Protein AF-A0A538JUA2-F1 (afdb_monomer_lite)

Structure (mmCIF, N/CA/C/O backbone):
data_AF-A0A538JUA2-F1
#
_entry.id   AF-A0A538JUA2-F1
#
loop_
_atom_site.group_PDB
_atom_site.id
_atom_site.type_symbol
_atom_site.label_atom_id
_atom_site.label_alt_id
_atom_site.label_comp_id
_atom_site.label_asym_id
_atom_site.label_entity_id
_atom_site.label_seq_id
_atom_site.pdbx_PDB_ins_code
_atom_site.Cartn_x
_atom_site.Cartn_y
_atom_site.Cartn_z
_atom_site.occupancy
_atom_site.B_iso_or_equiv
_atom_site.auth_seq_id
_atom_site.auth_comp_id
_atom_site.auth_asym_id
_atom_site.auth_atom_id
_atom_site.pdbx_PDB_model_num
ATOM 1 N N . MET A 1 1 ? 31.856 50.529 -70.363 1.00 36.97 1 MET A N 1
ATOM 2 C CA . MET A 1 1 ? 33.129 49.773 -70.480 1.00 36.97 1 MET A CA 1
ATOM 3 C C . MET A 1 1 ? 32.956 48.384 -69.862 1.00 36.97 1 MET A C 1
ATOM 5 O O . MET A 1 1 ? 32.038 48.216 -69.076 1.00 36.97 1 MET A O 1
ATOM 9 N N . ARG A 1 2 ? 33.797 47.425 -70.286 1.00 41.00 2 ARG A N 1
ATOM 10 C CA . ARG A 1 2 ? 34.062 46.046 -69.786 1.0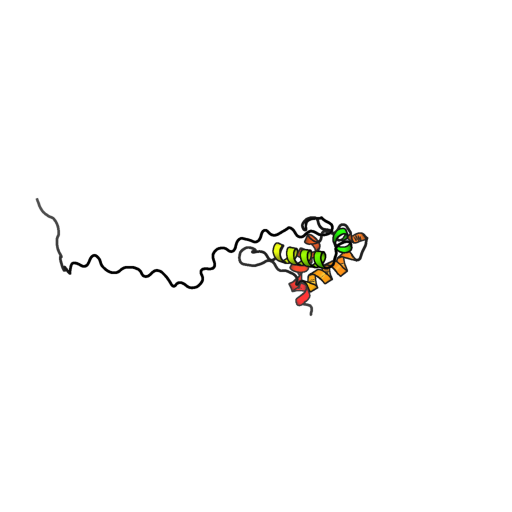0 41.00 2 ARG A CA 1
ATOM 11 C C . ARG A 1 2 ? 33.640 45.737 -68.323 1.00 41.00 2 ARG A C 1
ATOM 13 O O . ARG A 1 2 ? 33.796 46.607 -67.482 1.00 41.00 2 ARG A O 1
ATOM 20 N N . SER A 1 3 ? 33.247 44.519 -67.917 1.00 44.31 3 SER A N 1
ATOM 21 C CA . SER A 1 3 ? 32.991 43.237 -68.621 1.00 44.31 3 SER A CA 1
ATOM 22 C C . SER A 1 3 ? 32.441 42.185 -67.631 1.00 44.31 3 SER A C 1
ATOM 24 O O . SER A 1 3 ? 32.962 42.082 -66.525 1.00 44.31 3 SER A O 1
ATOM 26 N N . LEU A 1 4 ? 31.461 41.362 -68.032 1.00 56.75 4 LEU A N 1
ATOM 27 C CA . LEU A 1 4 ? 30.949 40.218 -67.248 1.00 56.75 4 LEU A CA 1
ATOM 28 C C . LEU A 1 4 ? 31.747 38.925 -67.528 1.00 56.75 4 LEU A C 1
ATOM 30 O O . LEU A 1 4 ? 31.998 38.639 -68.702 1.00 56.75 4 LEU A O 1
ATOM 34 N N . PRO A 1 5 ? 32.071 38.096 -66.515 1.00 51.47 5 PRO A N 1
ATOM 35 C CA . PRO A 1 5 ? 32.618 36.757 -66.728 1.00 51.47 5 PRO A CA 1
ATOM 36 C C . PRO A 1 5 ? 31.532 35.690 -67.003 1.00 51.47 5 PRO A C 1
ATOM 38 O O . PRO A 1 5 ? 30.510 35.603 -66.328 1.00 51.47 5 PRO A O 1
ATOM 41 N N . ARG A 1 6 ? 31.819 34.841 -67.994 1.00 60.16 6 ARG A N 1
ATOM 42 C CA . ARG A 1 6 ? 31.270 33.495 -68.301 1.00 60.16 6 ARG A CA 1
ATOM 43 C C . ARG A 1 6 ? 32.488 32.535 -68.397 1.00 60.16 6 ARG A C 1
ATOM 45 O O . ARG A 1 6 ? 33.599 33.069 -68.378 1.00 60.16 6 ARG A O 1
ATOM 52 N N . PRO A 1 7 ? 32.386 31.197 -68.613 1.00 56.12 7 PRO A N 1
ATOM 53 C CA . PRO A 1 7 ? 31.235 30.291 -68.819 1.00 56.12 7 PRO A CA 1
ATOM 54 C C . PRO A 1 7 ? 31.186 29.221 -67.683 1.00 56.12 7 PRO A C 1
ATOM 56 O O . PRO A 1 7 ? 31.709 29.511 -66.616 1.00 56.12 7 PRO A O 1
ATOM 59 N N . ARG A 1 8 ? 30.596 28.009 -67.728 1.00 48.75 8 ARG A N 1
ATOM 60 C CA . ARG A 1 8 ? 29.894 27.124 -68.708 1.00 48.75 8 ARG A CA 1
ATOM 61 C C . ARG A 1 8 ? 28.599 26.622 -68.011 1.00 48.75 8 ARG A C 1
ATOM 63 O O . ARG A 1 8 ? 28.528 26.719 -66.794 1.00 48.75 8 ARG A O 1
ATOM 70 N N . LEU A 1 9 ? 27.478 26.243 -68.638 1.00 52.00 9 LEU A N 1
ATOM 71 C CA . LEU A 1 9 ? 27.161 25.363 -69.785 1.00 52.00 9 LEU A CA 1
ATOM 72 C C . LEU A 1 9 ? 27.511 23.875 -69.558 1.00 52.00 9 LEU A C 1
ATOM 74 O O . LEU A 1 9 ? 28.620 23.599 -69.118 1.00 52.00 9 LEU A O 1
ATOM 78 N N . ILE A 1 10 ? 26.599 22.974 -69.985 1.00 52.00 10 ILE A N 1
ATOM 79 C CA . ILE A 1 10 ? 26.584 21.484 -69.904 1.00 52.00 10 ILE A CA 1
ATOM 80 C C . ILE A 1 10 ? 25.775 20.966 -68.688 1.00 52.00 10 ILE A C 1
ATOM 82 O O . ILE A 1 10 ? 26.123 21.282 -67.560 1.00 52.00 10 ILE A O 1
ATOM 86 N N . LEU A 1 11 ? 24.694 20.180 -68.840 1.00 47.12 11 LEU A N 1
ATOM 87 C CA . LEU A 1 11 ? 23.941 19.785 -70.050 1.00 47.12 11 LEU A CA 1
ATOM 88 C C . LEU A 1 11 ? 22.444 19.553 -69.725 1.00 47.12 11 LEU A C 1
ATOM 90 O O . LEU A 1 11 ? 22.065 19.404 -68.568 1.00 47.12 11 LEU A O 1
ATOM 94 N N . VAL A 1 12 ? 21.609 19.498 -70.765 1.00 47.28 12 VAL A N 1
ATOM 95 C CA . VAL A 1 12 ? 20.162 19.233 -70.710 1.00 47.28 12 VAL A CA 1
ATOM 96 C C . VAL A 1 12 ? 19.861 17.730 -70.799 1.00 47.28 12 VAL A C 1
ATOM 98 O O . VAL A 1 12 ? 20.370 17.063 -71.694 1.00 47.28 12 VAL A O 1
ATOM 101 N N . ALA A 1 13 ? 18.949 17.244 -69.954 1.00 41.38 13 ALA A N 1
ATOM 102 C CA . ALA A 1 13 ? 18.064 16.095 -70.192 1.00 41.38 13 ALA A CA 1
ATOM 103 C C . ALA A 1 13 ? 16.824 16.321 -69.301 1.00 41.38 13 ALA A C 1
ATOM 105 O O . ALA A 1 13 ? 16.959 16.459 -68.092 1.00 41.38 13 ALA A O 1
ATOM 106 N N . GLY A 1 14 ? 15.635 16.596 -69.838 1.00 39.34 14 GLY A N 1
ATOM 107 C CA . GLY A 1 14 ? 14.800 15.620 -70.547 1.00 39.34 14 GLY A CA 1
ATOM 108 C C . GLY A 1 14 ? 13.630 15.260 -69.616 1.00 39.34 14 GLY A C 1
ATOM 109 O O . GLY A 1 14 ? 13.715 14.298 -68.872 1.00 39.34 14 GLY A O 1
ATOM 110 N N . VAL A 1 15 ? 12.708 16.193 -69.361 1.00 41.97 15 VAL A N 1
ATOM 111 C CA . VAL A 1 15 ? 11.432 16.354 -70.093 1.00 41.97 15 VAL A CA 1
ATOM 112 C C . VAL A 1 15 ? 10.483 15.162 -69.912 1.00 41.97 15 VAL A C 1
ATOM 114 O O . VAL A 1 15 ? 10.765 14.064 -70.367 1.00 41.97 15 VAL A O 1
ATOM 117 N N . ALA A 1 16 ? 9.311 15.477 -69.347 1.00 40.69 16 ALA A N 1
ATOM 118 C CA . ALA A 1 16 ? 8.061 14.711 -69.351 1.00 40.69 16 ALA A CA 1
ATOM 119 C C . ALA A 1 16 ? 8.051 13.314 -68.697 1.00 40.69 16 ALA A C 1
ATOM 121 O O . ALA A 1 16 ? 8.460 12.323 -69.288 1.00 40.69 16 ALA A O 1
ATOM 122 N N . LEU A 1 17 ? 7.349 13.221 -67.562 1.00 38.00 17 LEU A N 1
ATOM 123 C CA . LEU A 1 17 ? 6.043 12.543 -67.537 1.00 38.00 17 LEU A CA 1
ATOM 124 C C . LEU A 1 17 ? 5.269 12.926 -66.269 1.00 38.00 17 LEU A C 1
ATOM 126 O O . LEU A 1 17 ? 5.514 12.422 -65.176 1.00 38.00 17 LEU A O 1
ATOM 130 N N . ALA A 1 18 ? 4.330 13.857 -66.428 1.00 47.59 18 ALA A N 1
ATOM 131 C CA . ALA A 1 18 ? 3.283 14.083 -65.443 1.00 47.59 18 ALA A CA 1
ATOM 132 C C . ALA A 1 18 ? 2.158 13.055 -65.651 1.00 47.59 18 ALA A C 1
ATOM 134 O O . ALA A 1 18 ? 1.851 12.714 -66.789 1.00 47.59 18 ALA A O 1
ATOM 135 N N . ALA A 1 19 ? 1.522 12.656 -64.545 1.00 48.91 19 ALA A N 1
ATOM 136 C CA . ALA A 1 19 ? 0.304 11.845 -64.461 1.00 48.91 19 ALA A CA 1
ATOM 137 C C . ALA A 1 19 ? 0.359 10.405 -65.021 1.00 48.91 19 ALA A C 1
ATOM 139 O O . ALA A 1 19 ? 0.190 10.188 -66.215 1.00 48.91 19 ALA A O 1
ATOM 140 N N . LEU A 1 20 ? 0.428 9.419 -64.110 1.00 48.09 20 LEU A N 1
ATOM 141 C CA . LEU A 1 20 ? -0.496 8.268 -64.030 1.00 48.09 20 LEU A CA 1
ATOM 142 C C . LEU A 1 20 ? -0.229 7.419 -62.763 1.00 48.09 20 LEU A C 1
ATOM 144 O O . LEU A 1 20 ? 0.841 7.514 -62.174 1.00 48.09 20 LEU A O 1
ATOM 148 N N . ALA A 1 21 ? -1.222 6.603 -62.377 1.00 48.47 21 ALA A N 1
ATOM 149 C CA . ALA A 1 21 ? -1.263 5.661 -61.240 1.00 48.47 21 ALA A CA 1
ATOM 150 C C . ALA A 1 21 ? -1.207 6.279 -59.815 1.00 48.47 21 ALA A C 1
ATOM 152 O O . ALA A 1 21 ? -0.149 6.544 -59.261 1.00 48.47 21 ALA A O 1
ATOM 153 N N . THR A 1 22 ? -2.328 6.675 -59.201 1.00 50.28 22 THR A N 1
ATOM 154 C CA . THR A 1 22 ? -3.309 5.834 -58.462 1.00 50.28 22 THR A CA 1
ATOM 155 C C . THR A 1 22 ? -2.748 4.960 -57.329 1.00 50.28 22 THR A C 1
ATOM 157 O O . THR A 1 22 ? -2.174 3.909 -57.578 1.00 50.28 22 THR A O 1
ATOM 160 N N . VAL A 1 23 ? -3.090 5.354 -56.094 1.00 54.00 23 VAL A N 1
ATOM 161 C CA . VAL A 1 23 ? -3.379 4.500 -54.921 1.00 54.00 23 VAL A CA 1
ATOM 162 C C . VAL A 1 23 ? -2.364 3.393 -54.580 1.00 54.00 23 VAL A C 1
ATOM 164 O O . VAL A 1 23 ? -2.496 2.254 -55.014 1.00 54.00 23 VAL A O 1
ATOM 167 N N . LEU A 1 24 ? -1.476 3.688 -53.624 1.00 48.91 24 LEU A N 1
ATOM 168 C CA . LEU A 1 24 ? -0.929 2.673 -52.714 1.00 48.91 24 LEU A CA 1
ATOM 169 C C . LEU A 1 24 ? -0.948 3.187 -51.265 1.00 48.91 24 LEU A C 1
ATOM 171 O O . LEU A 1 24 ? 0.058 3.601 -50.696 1.00 48.91 24 LEU A O 1
ATOM 175 N N . VAL A 1 25 ? -2.147 3.186 -50.684 1.00 58.53 25 VAL A N 1
ATOM 176 C CA . VAL A 1 25 ? -2.373 3.300 -49.235 1.00 58.53 25 VAL A CA 1
ATOM 177 C C . VAL A 1 25 ? -2.630 1.882 -48.710 1.00 58.53 25 VAL A C 1
ATOM 179 O O . VAL A 1 25 ? -3.270 1.111 -49.418 1.00 58.53 25 VAL A O 1
ATOM 182 N N . LEU A 1 26 ? -2.187 1.577 -47.476 1.00 54.25 26 LEU A N 1
ATOM 183 C CA . LEU A 1 26 ? -2.137 0.242 -46.826 1.00 54.25 26 LEU A CA 1
ATOM 184 C C . LEU A 1 26 ? -0.971 -0.616 -47.373 1.00 54.25 26 LEU A C 1
ATOM 186 O O . LEU A 1 26 ? -0.950 -0.951 -48.545 1.00 54.25 26 LEU A O 1
ATOM 190 N N . THR A 1 27 ? 0.059 -0.994 -46.608 1.00 56.62 27 THR A N 1
ATOM 191 C CA . THR A 1 27 ? -0.002 -1.707 -45.319 1.00 56.62 27 THR A CA 1
ATOM 192 C C . THR A 1 27 ? 1.171 -1.362 -44.377 1.00 56.62 27 THR A C 1
ATOM 194 O O . THR A 1 27 ? 2.257 -1.932 -44.483 1.00 56.62 27 THR A O 1
ATOM 197 N N . LEU A 1 28 ? 0.945 -0.493 -43.387 1.00 59.28 28 LEU A N 1
ATOM 198 C CA . LEU A 1 28 ? 1.809 -0.387 -42.201 1.00 59.28 28 LEU A CA 1
ATOM 199 C C . LEU A 1 28 ? 1.148 -1.171 -41.055 1.00 59.28 28 LEU A C 1
ATOM 201 O O . LEU A 1 28 ? 0.004 -0.862 -40.709 1.00 59.28 28 LEU A O 1
ATOM 205 N N . PRO A 1 29 ? 1.802 -2.197 -40.480 1.00 52.84 29 PRO A N 1
ATOM 206 C CA . PRO A 1 29 ? 1.173 -3.037 -39.472 1.00 52.84 29 PRO A CA 1
ATOM 207 C C . PRO A 1 29 ? 1.022 -2.287 -38.146 1.00 52.84 29 PRO A C 1
ATOM 209 O O . PRO A 1 29 ? 2.003 -1.878 -37.533 1.00 52.84 29 PRO A O 1
ATOM 212 N N . GLY A 1 30 ? -0.221 -2.176 -37.673 1.00 54.81 30 GLY A N 1
ATOM 213 C CA . GLY A 1 30 ? -0.514 -2.055 -36.245 1.00 54.81 30 GLY A CA 1
ATOM 214 C C . GLY A 1 30 ? 0.122 -0.870 -35.520 1.00 54.81 30 GLY A C 1
ATOM 215 O O . GLY A 1 30 ? 0.672 -1.053 -34.436 1.00 54.81 30 GLY A O 1
ATOM 216 N N . GLY A 1 31 ? -0.008 0.345 -36.060 1.00 49.97 31 GLY A N 1
ATOM 217 C CA . GLY A 1 31 ? 0.183 1.558 -35.266 1.00 49.97 31 GLY A CA 1
ATOM 218 C C . GLY A 1 31 ? -0.814 1.572 -34.105 1.00 49.97 31 GLY A C 1
ATOM 219 O O . GLY A 1 31 ? -1.964 1.972 -34.279 1.00 49.97 31 GLY A O 1
ATOM 220 N N . ALA A 1 32 ? -0.391 1.097 -32.932 1.00 62.94 32 ALA A N 1
ATOM 221 C CA . ALA A 1 32 ? -1.205 1.092 -31.727 1.00 62.94 32 ALA A CA 1
ATOM 222 C C . ALA A 1 32 ? -1.434 2.543 -31.288 1.00 62.94 32 ALA A C 1
ATOM 224 O O . ALA A 1 32 ? -0.613 3.129 -30.582 1.00 62.94 32 ALA A O 1
ATOM 225 N N . GLY A 1 33 ? -2.544 3.129 -31.750 1.00 59.91 33 GLY A N 1
ATOM 226 C CA . GLY A 1 33 ? -2.952 4.478 -31.371 1.00 59.91 33 GLY A CA 1
ATOM 227 C C . GLY A 1 33 ? -3.008 4.620 -29.845 1.00 59.91 33 GLY A C 1
ATOM 228 O O . GLY A 1 33 ? -3.230 3.609 -29.168 1.00 59.91 33 GLY A O 1
ATOM 229 N N . PRO A 1 34 ? -2.808 5.834 -29.290 1.00 60.44 34 PRO A N 1
ATOM 230 C CA . PRO A 1 34 ? -2.751 6.053 -27.849 1.00 60.44 34 PRO A CA 1
ATOM 231 C C . PRO A 1 34 ? -3.949 5.410 -27.154 1.00 60.44 34 PRO A C 1
ATOM 233 O O . PRO A 1 34 ? -5.077 5.898 -27.240 1.00 60.44 34 PRO A O 1
ATOM 236 N N . ARG A 1 35 ? -3.707 4.267 -26.502 1.00 64.38 35 ARG A N 1
ATOM 237 C CA . ARG A 1 35 ? -4.758 3.520 -25.816 1.00 64.38 35 ARG A CA 1
ATOM 238 C C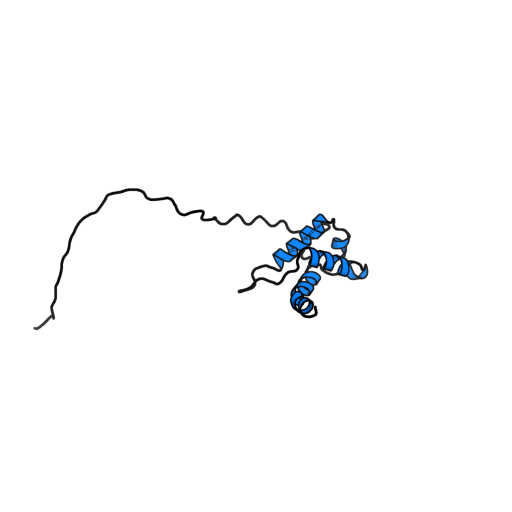 . ARG A 1 35 ? -5.301 4.464 -24.744 1.00 64.38 35 ARG A C 1
ATOM 240 O O . ARG A 1 35 ? -4.477 4.943 -23.959 1.00 64.38 35 ARG A O 1
ATOM 247 N N . PRO A 1 36 ? -6.614 4.773 -24.716 1.00 59.47 36 PRO A N 1
ATOM 248 C CA . PRO A 1 36 ? -7.158 5.727 -23.760 1.00 59.47 36 PRO A CA 1
ATOM 249 C C . PRO A 1 36 ? -6.663 5.355 -22.371 1.00 59.47 36 PRO A C 1
ATOM 251 O O . PRO A 1 36 ? -6.835 4.204 -21.958 1.00 59.47 36 PRO A O 1
ATOM 254 N N . ALA A 1 37 ? -5.981 6.286 -21.701 1.00 63.50 37 ALA A N 1
ATOM 255 C CA . ALA A 1 37 ? -5.441 6.031 -20.378 1.00 63.50 37 ALA A CA 1
ATOM 256 C C . ALA A 1 37 ? -6.624 5.653 -19.487 1.00 63.50 37 ALA A C 1
ATOM 258 O O . ALA A 1 37 ? -7.478 6.495 -19.204 1.00 63.50 37 ALA A O 1
ATOM 259 N N . ALA A 1 38 ? -6.716 4.368 -19.131 1.00 61.09 38 ALA A N 1
ATOM 260 C CA . ALA A 1 38 ? -7.822 3.862 -18.339 1.00 61.09 38 ALA A CA 1
ATOM 261 C C . ALA A 1 38 ? -7.881 4.711 -17.074 1.00 61.09 38 ALA A C 1
ATOM 263 O O . ALA A 1 38 ? -6.883 4.793 -16.355 1.00 61.09 38 ALA A O 1
ATOM 264 N N . THR A 1 39 ? -9.007 5.391 -16.846 1.00 55.41 39 THR A N 1
ATOM 265 C CA . THR A 1 39 ? -9.151 6.346 -15.748 1.00 55.41 39 THR A CA 1
ATOM 266 C C . THR A 1 39 ? -8.907 5.600 -14.448 1.00 55.41 39 THR A C 1
ATOM 268 O O . THR A 1 39 ? -9.754 4.830 -13.989 1.00 55.41 39 THR A O 1
ATOM 271 N N . ALA A 1 40 ? -7.704 5.777 -13.900 1.00 63.31 40 ALA A N 1
ATOM 272 C CA . ALA A 1 40 ? -7.227 5.014 -12.766 1.00 63.31 40 ALA A CA 1
ATOM 273 C C . ALA A 1 40 ? -8.107 5.363 -11.568 1.00 63.31 40 ALA A C 1
ATOM 275 O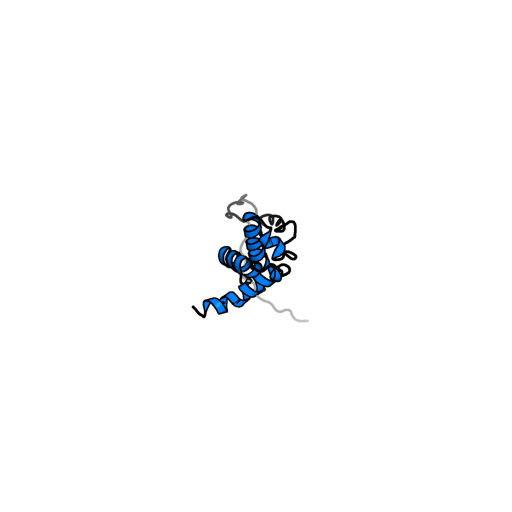 O . ALA A 1 40 ? -7.950 6.416 -10.948 1.00 63.31 40 ALA A O 1
ATOM 276 N N . ARG A 1 41 ? -9.079 4.493 -11.269 1.00 67.88 41 ARG A N 1
ATOM 277 C CA . ARG A 1 41 ? -9.906 4.648 -10.075 1.00 67.88 41 ARG A CA 1
ATOM 278 C C . ARG A 1 41 ? -8.951 4.652 -8.881 1.00 67.88 41 ARG A C 1
ATOM 280 O O . ARG A 1 41 ? -8.165 3.709 -8.762 1.00 67.88 41 ARG A O 1
ATOM 287 N N . PRO A 1 42 ? -8.978 5.687 -8.024 1.00 74.50 42 PRO A N 1
ATOM 288 C CA . PRO A 1 42 ? -8.058 5.760 -6.902 1.00 74.50 42 PRO A CA 1
ATOM 289 C C . PRO A 1 42 ? -8.257 4.522 -6.032 1.00 74.50 42 PRO A C 1
ATOM 291 O O . PRO A 1 42 ? -9.387 4.204 -5.659 1.00 74.50 42 PRO A O 1
ATOM 294 N N . ALA A 1 43 ? -7.174 3.811 -5.714 1.00 87.06 43 ALA A N 1
ATOM 295 C CA . ALA A 1 43 ? -7.265 2.690 -4.791 1.00 87.06 43 ALA A CA 1
ATOM 296 C C . ALA A 1 43 ? -7.723 3.211 -3.424 1.00 87.06 43 ALA A C 1
ATOM 298 O O . ALA A 1 43 ? -7.067 4.062 -2.813 1.00 87.06 43 ALA A O 1
ATOM 299 N N . LEU A 1 44 ? -8.874 2.708 -2.977 1.00 92.44 44 LEU A N 1
ATOM 300 C CA . LEU A 1 44 ? -9.468 3.031 -1.687 1.00 92.44 44 LEU A CA 1
ATOM 301 C C . LEU A 1 44 ? -9.336 1.838 -0.747 1.00 92.44 44 LEU A C 1
ATOM 303 O O . LEU A 1 44 ? -9.541 0.689 -1.143 1.00 92.44 44 LEU A O 1
ATOM 307 N N . ILE A 1 45 ? -9.078 2.121 0.525 1.00 94.75 45 ILE A N 1
ATOM 308 C CA . ILE A 1 45 ? -9.111 1.125 1.594 1.00 94.75 45 ILE A CA 1
ATOM 309 C C . ILE A 1 45 ? -9.826 1.724 2.804 1.00 94.75 45 ILE A C 1
ATOM 311 O O . ILE A 1 45 ? -9.491 2.816 3.262 1.00 94.75 45 ILE A O 1
ATOM 315 N N . GLY A 1 46 ? -10.906 1.073 3.248 1.00 90.06 46 GLY A N 1
ATOM 316 C CA . GLY A 1 46 ? -11.845 1.671 4.208 1.00 90.06 46 GLY A CA 1
ATOM 317 C C . GLY A 1 46 ? -12.411 3.029 3.753 1.00 90.06 46 GLY A C 1
ATOM 318 O O . GLY A 1 46 ? -12.559 3.926 4.574 1.00 90.06 46 GLY A O 1
ATOM 319 N N . GLY A 1 47 ? -12.625 3.224 2.444 1.00 91.00 47 GLY A N 1
ATOM 320 C CA . GLY A 1 47 ? -13.079 4.497 1.857 1.00 91.00 47 GLY A CA 1
ATOM 321 C C . GLY A 1 47 ? -12.022 5.612 1.786 1.00 91.00 47 GLY A C 1
ATOM 322 O O . GLY A 1 47 ? -12.286 6.666 1.213 1.00 91.00 47 GLY A O 1
ATOM 323 N N . VAL A 1 48 ? -10.815 5.399 2.319 1.00 94.25 48 VAL A N 1
ATOM 324 C CA . VAL A 1 48 ? -9.739 6.402 2.330 1.00 94.25 48 VAL A CA 1
ATOM 325 C C . VAL A 1 48 ? -8.849 6.237 1.090 1.00 94.25 48 VAL A C 1
ATOM 327 O O . VAL A 1 48 ? -8.442 5.109 0.799 1.00 94.25 48 VAL A O 1
ATOM 330 N N . PRO A 1 49 ? -8.512 7.324 0.364 1.00 92.38 49 PRO A N 1
ATOM 331 C CA . PRO A 1 49 ? -7.612 7.259 -0.783 1.00 92.38 49 PRO A CA 1
ATOM 332 C C . PRO A 1 49 ? -6.168 6.998 -0.358 1.00 92.38 49 PRO A C 1
ATOM 334 O O . PRO A 1 49 ? -5.738 7.413 0.722 1.00 92.38 49 PRO A O 1
ATOM 337 N N . LEU A 1 50 ? -5.414 6.348 -1.243 1.00 89.62 50 LEU A N 1
ATOM 338 C CA . LEU A 1 50 ? -4.075 5.820 -0.991 1.00 89.62 50 LEU A CA 1
ATOM 339 C C . LEU A 1 50 ? -3.109 6.790 -0.285 1.00 89.62 50 LEU A C 1
ATOM 341 O O . LEU A 1 50 ? -2.451 6.401 0.678 1.00 89.62 50 LEU A O 1
ATOM 345 N N . GLN A 1 51 ? -3.076 8.059 -0.699 1.00 87.81 51 GLN A N 1
ATOM 346 C CA . GLN A 1 51 ? -2.194 9.100 -0.149 1.00 87.81 51 GLN A CA 1
ATOM 347 C C . GLN A 1 51 ? -2.457 9.402 1.339 1.00 87.81 51 GLN A C 1
ATOM 349 O O . GLN A 1 51 ? -1.607 9.966 2.022 1.00 87.81 51 GLN A O 1
ATOM 354 N N . ARG A 1 52 ? -3.644 9.049 1.850 1.00 95.06 52 ARG A N 1
ATOM 355 C CA . ARG A 1 52 ? -4.066 9.258 3.246 1.00 95.06 52 ARG A CA 1
ATOM 356 C C . ARG A 1 52 ? -4.306 7.948 4.003 1.00 95.06 52 ARG A C 1
ATOM 358 O O . ARG A 1 52 ? -4.640 7.996 5.187 1.00 95.06 52 ARG A O 1
ATOM 365 N N . ALA A 1 53 ? -4.159 6.799 3.342 1.00 97.06 53 ALA A N 1
ATOM 366 C CA . ALA A 1 53 ? -4.391 5.489 3.934 1.00 97.06 53 ALA A CA 1
ATOM 367 C C . ALA A 1 53 ? -3.320 5.165 4.987 1.00 97.06 53 ALA A C 1
ATOM 369 O O . ALA A 1 53 ? -2.124 5.381 4.773 1.00 97.06 53 ALA A O 1
ATOM 370 N N . ARG A 1 54 ? -3.753 4.635 6.135 1.00 98.19 54 ARG A N 1
ATOM 371 C CA . ARG A 1 54 ? -2.891 4.293 7.273 1.00 98.19 54 ARG A CA 1
ATOM 372 C C . ARG A 1 54 ? -3.075 2.831 7.678 1.00 98.19 54 ARG A C 1
ATOM 374 O O . ARG A 1 54 ? -3.997 2.152 7.221 1.00 98.19 54 ARG A O 1
ATOM 381 N N . CYS A 1 55 ? -2.230 2.345 8.583 1.00 98.19 55 CYS A N 1
ATOM 382 C CA . CYS A 1 55 ? -2.337 0.987 9.125 1.00 98.19 55 CYS A CA 1
ATOM 383 C C . CYS A 1 55 ? -3.708 0.654 9.747 1.00 98.19 55 CYS A C 1
ATOM 385 O O . CYS A 1 55 ? -4.114 -0.507 9.720 1.00 98.19 55 CYS A O 1
ATOM 387 N N . ALA A 1 56 ? -4.449 1.639 10.269 1.00 97.88 56 ALA A N 1
ATOM 388 C CA . ALA A 1 56 ? -5.832 1.440 10.706 1.00 97.88 56 ALA A CA 1
ATOM 389 C C . ALA A 1 56 ? -6.734 0.936 9.561 1.00 97.88 56 ALA A C 1
ATOM 391 O O . ALA A 1 56 ? -7.407 -0.083 9.714 1.00 97.88 56 ALA A O 1
ATOM 392 N N . GLN A 1 57 ? -6.693 1.596 8.397 1.00 97.88 57 GLN A N 1
ATOM 393 C CA . GLN A 1 57 ? -7.441 1.167 7.215 1.00 97.88 57 GLN A CA 1
ATOM 394 C C . GLN A 1 57 ? -6.901 -0.149 6.651 1.00 97.88 57 GLN A C 1
ATOM 396 O O . GLN A 1 57 ? -7.695 -0.984 6.239 1.00 97.88 57 GLN A O 1
ATOM 401 N N . TRP A 1 58 ? -5.582 -0.383 6.683 1.00 97.44 58 TRP A N 1
ATOM 402 C CA . TRP A 1 58 ? -5.010 -1.669 6.260 1.00 97.44 58 TRP A CA 1
ATOM 403 C C . TRP A 1 58 ? -5.602 -2.859 7.023 1.00 97.44 58 TRP A C 1
ATOM 405 O O . TRP A 1 58 ? -6.047 -3.832 6.409 1.00 97.44 58 TRP A O 1
ATOM 415 N N . ARG A 1 59 ? -5.652 -2.763 8.359 1.00 96.31 59 ARG A N 1
ATOM 416 C CA . ARG A 1 59 ? -6.232 -3.809 9.211 1.00 96.31 59 ARG A CA 1
ATOM 417 C C . ARG A 1 59 ? -7.719 -4.021 8.925 1.00 96.31 59 ARG A C 1
ATOM 419 O O . ARG A 1 59 ? -8.131 -5.166 8.785 1.00 96.31 59 ARG A O 1
ATOM 426 N N . ALA A 1 60 ? -8.489 -2.943 8.777 1.00 95.62 60 ALA A N 1
ATOM 427 C CA . ALA A 1 60 ? -9.922 -3.012 8.472 1.00 95.62 60 ALA A CA 1
ATOM 428 C C . ALA A 1 60 ? -10.241 -3.431 7.019 1.00 95.62 60 ALA A C 1
ATOM 430 O O . ALA A 1 60 ? -11.355 -3.861 6.736 1.00 95.62 60 ALA A O 1
ATOM 431 N N . GLY A 1 61 ? -9.293 -3.287 6.090 1.00 95.38 61 GLY A N 1
ATOM 432 C CA . GLY A 1 61 ? -9.504 -3.541 4.667 1.00 95.38 61 GLY A CA 1
ATOM 433 C C . GLY A 1 61 ? -9.577 -5.024 4.308 1.00 95.38 61 GLY A C 1
ATOM 434 O O . GLY A 1 61 ? -8.821 -5.844 4.833 1.00 95.38 61 GLY A O 1
ATOM 435 N N . ALA A 1 62 ? -10.449 -5.354 3.354 1.00 95.88 62 ALA A N 1
ATOM 436 C CA . ALA A 1 62 ? -10.583 -6.704 2.808 1.00 95.88 62 ALA A CA 1
ATOM 437 C C . ALA A 1 62 ? -9.343 -7.117 1.976 1.00 95.88 62 ALA A C 1
ATOM 439 O O . ALA A 1 62 ? -8.668 -6.243 1.422 1.00 95.88 62 ALA A O 1
ATOM 440 N N . PRO A 1 63 ? -9.054 -8.424 1.793 1.00 96.25 63 PRO A N 1
ATOM 441 C CA . PRO A 1 63 ? -7.886 -8.890 1.031 1.00 96.25 63 PRO A CA 1
ATOM 442 C C . PRO A 1 63 ? -7.771 -8.294 -0.382 1.00 96.25 63 PRO A C 1
ATOM 444 O O . PRO A 1 63 ? -6.695 -7.856 -0.782 1.00 96.25 63 PRO A O 1
ATOM 447 N N . ALA A 1 64 ? -8.889 -8.168 -1.106 1.00 94.88 64 ALA A N 1
ATOM 448 C CA . ALA A 1 64 ? -8.913 -7.541 -2.430 1.00 94.88 64 ALA A CA 1
ATOM 449 C C . ALA A 1 64 ? -8.549 -6.040 -2.396 1.00 94.88 64 ALA A C 1
ATOM 451 O O . ALA A 1 64 ? -7.845 -5.557 -3.281 1.00 94.88 64 ALA A O 1
ATOM 452 N N . GLN A 1 65 ? -8.968 -5.305 -1.357 1.00 95.81 65 GLN A N 1
ATOM 453 C CA . GLN A 1 65 ? -8.592 -3.895 -1.167 1.00 95.81 65 GLN A CA 1
ATOM 454 C C . GLN A 1 65 ? -7.105 -3.758 -0.825 1.00 95.81 65 GLN A C 1
ATOM 456 O O . GLN A 1 65 ? -6.440 -2.865 -1.343 1.00 95.81 65 GLN A O 1
ATOM 461 N N . ARG A 1 66 ? -6.573 -4.660 0.010 1.00 97.19 66 ARG A N 1
ATOM 462 C CA . ARG A 1 66 ? -5.144 -4.722 0.351 1.00 97.19 66 ARG A CA 1
ATOM 463 C C . ARG A 1 66 ? -4.284 -4.919 -0.901 1.00 97.19 66 ARG A C 1
ATOM 465 O O . ARG A 1 66 ? -3.355 -4.148 -1.123 1.00 97.19 66 ARG A O 1
ATOM 472 N N . LEU A 1 67 ? -4.649 -5.875 -1.757 1.00 96.88 67 LEU A N 1
ATOM 473 C CA . LEU A 1 67 ? -3.972 -6.123 -3.034 1.00 96.88 67 LEU A CA 1
ATOM 474 C C . LEU A 1 67 ? -4.085 -4.931 -4.004 1.00 96.88 67 LEU A C 1
ATOM 476 O O . LEU A 1 67 ? -3.094 -4.534 -4.614 1.00 96.88 67 LEU A O 1
ATOM 480 N N . ALA A 1 68 ? -5.265 -4.312 -4.112 1.00 95.31 68 ALA A N 1
ATOM 481 C CA . ALA A 1 68 ? -5.461 -3.117 -4.937 1.00 95.31 68 ALA A CA 1
ATOM 482 C C . ALA A 1 68 ? -4.607 -1.925 -4.460 1.00 95.31 68 ALA A C 1
ATOM 484 O O . ALA A 1 68 ? -4.022 -1.220 -5.282 1.00 95.31 68 ALA A O 1
ATOM 485 N N . VAL A 1 69 ? -4.484 -1.728 -3.142 1.00 95.88 69 VAL A N 1
ATOM 486 C CA . VAL A 1 69 ? -3.594 -0.730 -2.524 1.00 95.88 69 VAL A CA 1
ATOM 487 C C . VAL A 1 69 ? -2.132 -0.994 -2.866 1.00 95.88 69 VAL A C 1
ATOM 489 O O . VAL A 1 69 ? -1.439 -0.072 -3.289 1.00 95.88 69 VAL A O 1
ATOM 492 N N . VAL A 1 70 ? -1.667 -2.239 -2.728 1.00 96.25 70 VAL A N 1
ATOM 493 C CA . VAL A 1 70 ? -0.285 -2.624 -3.052 1.00 96.25 70 VAL A CA 1
ATOM 494 C C . VAL A 1 70 ? 0.047 -2.343 -4.520 1.00 96.25 70 VAL A C 1
ATOM 496 O O . VAL A 1 70 ? 1.048 -1.688 -4.810 1.00 96.25 70 VAL A O 1
ATOM 499 N N . ARG A 1 71 ? -0.830 -2.743 -5.446 1.00 95.44 71 ARG A N 1
ATOM 500 C CA . ARG A 1 71 ? -0.645 -2.498 -6.885 1.00 95.44 71 ARG A CA 1
ATOM 501 C C . ARG A 1 71 ? -0.668 -1.016 -7.239 1.00 95.44 71 ARG A C 1
ATOM 503 O O . ARG A 1 71 ? 0.140 -0.569 -8.049 1.00 95.44 71 ARG A O 1
ATOM 510 N N . ALA A 1 72 ? -1.549 -0.238 -6.615 1.00 93.81 72 ALA A N 1
ATOM 511 C CA . ALA A 1 72 ? -1.594 1.206 -6.815 1.00 93.81 72 ALA A CA 1
ATOM 512 C C . ALA A 1 72 ? -0.350 1.918 -6.257 1.00 93.81 72 ALA A C 1
ATOM 514 O O . ALA A 1 72 ? 0.113 2.881 -6.866 1.00 93.81 72 ALA A O 1
ATOM 515 N N . LEU A 1 73 ? 0.240 1.434 -5.156 1.00 94.44 73 LEU A N 1
ATOM 516 C CA . LEU A 1 73 ? 1.547 1.904 -4.678 1.00 94.44 73 LEU A CA 1
ATOM 517 C C . LEU A 1 73 ? 2.656 1.576 -5.676 1.00 94.44 73 LEU A C 1
ATOM 519 O O . LEU A 1 73 ? 3.413 2.473 -6.033 1.00 94.44 73 LEU A O 1
ATOM 523 N N . ALA A 1 74 ? 2.709 0.342 -6.183 1.00 94.38 74 ALA A N 1
ATOM 524 C CA . ALA A 1 74 ? 3.687 -0.047 -7.197 1.00 94.38 74 ALA A CA 1
ATOM 525 C C . ALA A 1 74 ? 3.573 0.819 -8.467 1.00 94.38 74 ALA A C 1
ATOM 527 O O . ALA A 1 74 ? 4.586 1.272 -8.987 1.00 94.38 74 ALA A O 1
ATOM 528 N N . GLN A 1 75 ? 2.355 1.126 -8.926 1.00 91.69 75 GLN A N 1
ATOM 529 C CA . GLN A 1 75 ? 2.131 2.026 -10.066 1.00 91.69 75 GLN A CA 1
ATOM 530 C C . GLN A 1 75 ? 2.503 3.488 -9.766 1.00 91.69 75 GLN A C 1
ATOM 532 O O . GLN A 1 75 ? 3.087 4.150 -10.618 1.00 91.69 75 GLN A O 1
ATOM 537 N N . THR A 1 76 ? 2.189 3.989 -8.566 1.00 89.88 76 THR A N 1
ATOM 538 C CA . THR A 1 76 ? 2.485 5.378 -8.161 1.00 89.88 76 THR A CA 1
ATOM 539 C C . THR A 1 76 ? 3.989 5.606 -7.989 1.00 89.88 76 THR A C 1
ATOM 541 O O . THR A 1 76 ? 4.505 6.646 -8.382 1.00 89.88 76 THR A O 1
ATOM 544 N N . VAL A 1 77 ? 4.696 4.635 -7.404 1.00 90.62 77 VAL A N 1
ATOM 545 C CA . VAL A 1 77 ? 6.124 4.737 -7.055 1.00 90.62 77 VAL A CA 1
ATOM 546 C C . VAL A 1 77 ? 7.026 4.283 -8.206 1.00 90.62 77 VAL A C 1
ATOM 548 O O . VAL A 1 77 ? 8.067 4.887 -8.437 1.00 90.62 77 VAL A O 1
ATOM 551 N N . GLY A 1 78 ? 6.618 3.265 -8.969 1.00 89.00 78 GLY A N 1
ATOM 552 C CA . GLY A 1 78 ? 7.356 2.730 -10.122 1.00 89.00 78 GLY A CA 1
ATOM 553 C C . GLY A 1 78 ? 7.194 3.519 -11.422 1.00 89.00 78 GLY A C 1
ATOM 554 O O . GLY A 1 78 ? 7.556 3.020 -12.492 1.00 89.00 78 GLY A O 1
ATOM 555 N N . GLY A 1 79 ? 6.628 4.726 -11.350 1.00 85.94 79 GLY A N 1
ATOM 556 C CA . GLY A 1 79 ? 6.492 5.627 -12.489 1.00 85.94 79 GLY A CA 1
ATOM 557 C C . GLY A 1 79 ? 7.844 6.068 -13.080 1.00 85.94 79 GLY A C 1
ATOM 558 O O . GLY A 1 79 ? 8.905 5.812 -12.495 1.00 85.94 79 GLY A O 1
ATOM 559 N N . PRO A 1 80 ? 7.828 6.730 -14.252 1.00 81.00 80 PRO A N 1
ATOM 560 C CA . PRO A 1 80 ? 9.028 7.314 -14.845 1.00 81.00 80 PRO A CA 1
ATOM 561 C C . PRO A 1 80 ? 9.676 8.334 -13.899 1.00 81.00 80 PRO A C 1
ATOM 563 O O . PRO A 1 80 ? 9.002 9.221 -13.380 1.00 81.00 80 PRO A O 1
ATOM 566 N N . SER A 1 81 ? 10.988 8.218 -13.705 1.00 77.81 81 SER A N 1
ATOM 567 C CA . SER A 1 81 ? 11.806 9.113 -12.887 1.00 77.81 81 SER A CA 1
ATOM 568 C C . SER A 1 81 ? 13.067 9.472 -13.671 1.00 77.81 81 SER A C 1
ATOM 570 O O . SER A 1 81 ? 14.056 8.735 -13.676 1.00 77.81 81 SER A O 1
ATOM 572 N N . GLY A 1 82 ? 12.997 10.574 -14.424 1.00 81.94 82 GLY A N 1
ATOM 573 C CA . GLY A 1 82 ? 14.043 10.959 -15.373 1.00 81.94 82 GLY A CA 1
ATOM 574 C C . GLY A 1 82 ? 14.276 9.871 -16.427 1.00 81.94 82 GLY A C 1
ATOM 575 O O . GLY A 1 82 ? 13.371 9.529 -17.185 1.00 81.94 82 GLY A O 1
ATOM 576 N N . THR A 1 83 ? 15.489 9.320 -16.460 1.00 81.94 83 THR A N 1
ATOM 577 C CA . THR A 1 83 ? 15.901 8.231 -17.364 1.00 81.94 83 THR A CA 1
ATOM 578 C C . THR A 1 83 ? 15.607 6.823 -16.828 1.00 81.94 83 THR A C 1
ATOM 580 O O . THR A 1 83 ? 15.825 5.846 -17.542 1.00 81.94 83 THR A O 1
ATOM 583 N N . ALA A 1 84 ? 15.113 6.695 -15.593 1.00 83.06 84 ALA A N 1
ATOM 584 C CA . ALA A 1 84 ? 14.867 5.422 -14.916 1.00 83.06 84 ALA A CA 1
ATOM 585 C C . ALA A 1 84 ? 13.385 5.250 -14.521 1.00 83.06 84 ALA A C 1
ATOM 587 O O . ALA A 1 84 ? 12.538 6.108 -14.773 1.00 83.06 84 ALA A O 1
ATOM 588 N N . ARG A 1 85 ? 13.058 4.125 -13.876 1.00 85.88 85 ARG A N 1
ATOM 589 C CA . ARG A 1 85 ? 11.804 3.942 -13.122 1.00 85.88 85 ARG A CA 1
ATOM 590 C C . ARG A 1 85 ? 12.113 3.885 -11.633 1.00 85.88 85 ARG A C 1
ATOM 592 O O . ARG A 1 85 ? 13.197 3.444 -11.255 1.00 85.88 85 ARG A O 1
ATOM 599 N N . GLY A 1 86 ? 11.164 4.298 -10.797 1.00 85.44 86 GLY A N 1
ATOM 600 C CA . GLY A 1 86 ? 11.296 4.128 -9.351 1.00 85.44 86 GLY A CA 1
ATOM 601 C C . GLY A 1 86 ? 11.361 2.650 -8.945 1.00 85.44 86 GLY A C 1
ATOM 602 O O . GLY A 1 86 ? 10.670 1.804 -9.516 1.00 85.44 86 GLY A O 1
ATOM 603 N N .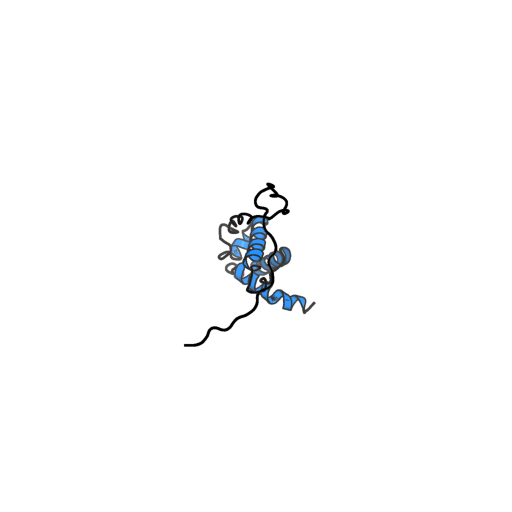 THR A 1 87 ? 12.188 2.332 -7.948 1.00 91.00 87 THR A N 1
ATOM 604 C CA . THR A 1 87 ? 12.247 0.989 -7.354 1.00 91.00 87 THR A CA 1
ATOM 605 C C . THR A 1 87 ? 10.933 0.678 -6.642 1.00 91.00 87 THR A C 1
ATOM 607 O O . THR A 1 87 ? 10.443 1.484 -5.851 1.00 91.00 87 THR A O 1
ATOM 610 N N . THR A 1 88 ? 10.382 -0.508 -6.883 1.00 94.88 88 THR A N 1
ATOM 611 C CA . THR A 1 88 ? 9.141 -0.994 -6.266 1.00 94.88 88 THR A CA 1
ATOM 612 C C . THR A 1 88 ? 9.367 -2.297 -5.502 1.00 94.88 88 THR A C 1
ATOM 614 O O . THR A 1 88 ? 10.411 -2.941 -5.608 1.00 94.88 88 THR A O 1
ATOM 617 N N . LEU A 1 89 ? 8.369 -2.669 -4.704 1.00 95.62 89 LEU A N 1
ATOM 618 C CA . LEU A 1 89 ? 8.221 -4.001 -4.120 1.00 95.62 89 LEU A CA 1
ATOM 619 C C . LEU A 1 89 ? 7.297 -4.847 -5.003 1.00 95.62 89 LEU A C 1
ATOM 621 O O . LEU A 1 89 ? 6.360 -4.301 -5.595 1.00 95.62 89 LEU A O 1
ATOM 625 N N . GLY A 1 90 ? 7.506 -6.165 -5.026 1.00 95.19 90 GLY A N 1
ATOM 626 C CA . GLY A 1 90 ? 6.501 -7.104 -5.539 1.00 95.19 90 GLY A CA 1
ATOM 627 C C . GLY A 1 90 ? 5.224 -7.126 -4.683 1.00 95.19 90 GLY A C 1
ATOM 628 O O . GLY A 1 90 ? 5.240 -6.676 -3.532 1.00 95.19 90 GLY A O 1
ATOM 629 N N . ASP A 1 91 ? 4.128 -7.674 -5.228 1.00 97.38 91 ASP A N 1
ATOM 630 C CA . ASP A 1 91 ? 2.835 -7.767 -4.525 1.00 97.38 91 ASP A CA 1
ATOM 631 C C . ASP A 1 91 ? 3.007 -8.439 -3.142 1.00 97.38 91 ASP A C 1
ATOM 633 O O . ASP A 1 91 ? 2.597 -7.879 -2.122 1.00 97.38 91 ASP A O 1
ATOM 637 N N . ASP A 1 92 ? 3.707 -9.577 -3.084 1.00 97.25 92 ASP A N 1
ATOM 638 C CA . ASP A 1 92 ? 3.940 -10.337 -1.847 1.00 97.25 92 ASP A CA 1
ATOM 639 C C . ASP A 1 92 ? 4.897 -9.636 -0.866 1.00 97.25 92 ASP A C 1
ATOM 641 O O . ASP A 1 92 ? 4.623 -9.589 0.335 1.00 97.25 92 ASP A O 1
ATOM 645 N N . GLU A 1 93 ? 5.982 -9.012 -1.354 1.00 96.81 93 GLU A N 1
ATOM 646 C CA . GLU A 1 93 ? 6.907 -8.221 -0.517 1.00 96.81 93 GLU A CA 1
ATOM 647 C C . GLU A 1 93 ? 6.167 -7.092 0.224 1.00 96.81 93 GLU A C 1
ATOM 649 O O . GLU A 1 93 ? 6.440 -6.811 1.398 1.00 96.81 93 GLU A O 1
ATOM 654 N N . ALA A 1 94 ? 5.229 -6.438 -0.465 1.00 97.62 94 ALA A N 1
ATOM 655 C CA . ALA A 1 94 ? 4.443 -5.330 0.059 1.00 97.62 94 ALA A CA 1
ATOM 656 C C . ALA A 1 94 ? 3.276 -5.792 0.950 1.00 97.62 94 ALA A C 1
ATOM 658 O O . ALA A 1 94 ? 3.012 -5.168 1.980 1.00 97.62 94 ALA A O 1
ATOM 659 N N . LEU A 1 95 ? 2.615 -6.908 0.624 1.00 98.31 95 LEU A N 1
ATOM 660 C CA . LEU A 1 95 ? 1.651 -7.551 1.523 1.00 98.31 95 LEU A CA 1
ATOM 661 C C . LEU A 1 95 ? 2.328 -7.939 2.846 1.00 98.31 95 LEU A C 1
ATOM 663 O O . LEU A 1 95 ? 1.827 -7.588 3.918 1.00 98.31 95 LEU A O 1
ATOM 667 N N . ALA A 1 96 ? 3.507 -8.563 2.781 1.00 97.69 96 ALA A N 1
ATOM 668 C CA . ALA A 1 96 ? 4.320 -8.906 3.944 1.00 97.69 96 ALA A CA 1
ATOM 669 C C . ALA A 1 96 ? 4.811 -7.665 4.713 1.00 97.69 96 ALA A C 1
ATOM 671 O O . ALA A 1 96 ? 4.873 -7.695 5.944 1.00 97.69 96 ALA A O 1
ATOM 672 N N . LEU A 1 97 ? 5.133 -6.559 4.024 1.00 97.56 97 LEU A N 1
ATOM 673 C CA . LEU A 1 97 ? 5.490 -5.276 4.649 1.00 97.56 97 LEU A CA 1
ATOM 674 C C . LEU A 1 97 ? 4.365 -4.737 5.522 1.00 97.56 97 LEU A C 1
ATOM 676 O O . LEU A 1 97 ? 4.601 -4.380 6.676 1.00 97.56 97 LEU A O 1
ATOM 680 N N . PHE A 1 98 ? 3.149 -4.670 4.997 1.00 97.94 98 PHE A N 1
ATOM 681 C CA . PHE A 1 98 ? 2.039 -4.124 5.764 1.00 97.94 98 PHE A CA 1
ATOM 682 C C . PHE A 1 98 ? 1.522 -5.106 6.817 1.00 97.94 98 PHE A C 1
ATOM 684 O O . PHE A 1 98 ? 1.114 -4.667 7.891 1.00 97.94 98 PHE A O 1
ATOM 691 N N . ALA A 1 99 ? 1.613 -6.419 6.579 1.00 97.25 99 ALA A N 1
ATOM 692 C CA . ALA A 1 99 ? 1.348 -7.431 7.601 1.00 97.25 99 ALA A CA 1
ATOM 693 C C . ALA A 1 99 ? 2.251 -7.245 8.835 1.00 97.25 99 ALA A C 1
ATOM 695 O O . ALA A 1 99 ? 1.734 -7.151 9.948 1.00 97.25 99 ALA A O 1
ATOM 696 N N . ARG A 1 100 ? 3.575 -7.095 8.649 1.00 97.19 100 ARG A N 1
ATOM 697 C CA . ARG A 1 100 ? 4.515 -6.869 9.765 1.00 97.19 100 ARG A CA 1
ATOM 698 C C . ARG A 1 100 ? 4.400 -5.467 10.373 1.00 97.19 100 ARG A C 1
ATOM 700 O O . ARG A 1 100 ? 4.324 -5.333 11.589 1.00 97.19 100 ARG A O 1
ATOM 707 N N . ALA A 1 101 ? 4.340 -4.414 9.555 1.00 96.94 101 ALA A N 1
ATOM 708 C CA . ALA A 1 101 ? 4.379 -3.033 10.046 1.00 96.94 101 ALA A CA 1
ATOM 709 C C . ALA A 1 101 ? 3.078 -2.593 10.741 1.00 96.94 101 ALA A C 1
ATOM 711 O O . ALA A 1 101 ? 3.117 -1.797 11.678 1.00 96.94 101 ALA A O 1
ATOM 712 N N . CYS A 1 102 ? 1.923 -3.110 10.309 1.00 97.81 102 CYS A N 1
ATOM 713 C CA . CYS A 1 102 ? 0.621 -2.699 10.833 1.00 97.81 102 CYS A CA 1
ATOM 714 C C . CYS A 1 102 ? 0.062 -3.615 11.934 1.00 97.81 102 CYS A C 1
ATOM 716 O O . CYS A 1 102 ? -1.055 -3.361 12.396 1.00 97.81 102 CYS A O 1
ATOM 718 N N . VAL A 1 103 ? 0.799 -4.644 12.378 1.00 96.31 103 VAL A N 1
ATOM 719 C CA . VAL A 1 103 ? 0.342 -5.572 13.432 1.00 96.31 103 VAL A CA 1
ATOM 720 C C . VAL A 1 103 ? 0.076 -4.849 14.759 1.00 96.31 103 VAL A C 1
ATOM 722 O O . VAL A 1 103 ? -0.951 -5.072 15.396 1.00 96.31 103 VAL A O 1
ATOM 725 N N . SER A 1 104 ? 0.942 -3.905 15.140 1.00 94.38 104 SER A N 1
ATOM 726 C CA . SER A 1 104 ? 0.826 -3.186 16.412 1.00 94.38 104 SER A CA 1
ATOM 727 C C . SER A 1 104 ? -0.316 -2.153 16.404 1.00 94.38 104 SER A C 1
ATOM 729 O O . SER A 1 104 ? -0.407 -1.326 15.484 1.00 94.38 104 SER A O 1
ATOM 731 N N . PRO A 1 105 ? -1.159 -2.087 17.454 1.00 92.69 105 PRO A N 1
ATOM 732 C CA . PRO A 1 105 ? -2.125 -1.003 17.641 1.00 92.69 105 PRO A CA 1
ATOM 733 C C . PRO A 1 105 ? -1.491 0.397 17.680 1.00 92.69 105 PRO A C 1
ATOM 735 O O . PRO A 1 105 ? -2.151 1.371 17.310 1.00 92.69 105 PRO A O 1
ATOM 738 N N . LEU A 1 106 ? -0.214 0.512 18.066 1.00 95.19 106 LEU A N 1
ATOM 739 C CA . LEU A 1 106 ? 0.527 1.779 18.091 1.00 95.19 106 LEU A CA 1
ATOM 740 C C . LEU A 1 106 ? 0.781 2.319 16.674 1.00 95.19 106 LEU A C 1
ATOM 742 O O . LEU A 1 106 ? 0.611 3.510 16.425 1.00 95.19 106 LEU A O 1
ATOM 746 N N . ALA A 1 107 ? 1.055 1.433 15.711 1.00 96.81 107 ALA A N 1
ATOM 747 C CA . ALA A 1 107 ? 1.307 1.787 14.313 1.00 96.81 107 ALA A CA 1
ATOM 748 C C . ALA A 1 107 ? 0.061 2.296 13.558 1.00 96.81 107 ALA A C 1
ATOM 750 O O . ALA A 1 107 ? 0.168 2.688 12.400 1.00 96.81 107 ALA A O 1
ATOM 751 N N . ARG A 1 108 ? -1.131 2.324 14.181 1.00 97.06 108 ARG A N 1
ATOM 752 C CA . ARG A 1 108 ? -2.433 2.645 13.547 1.00 97.06 108 ARG A CA 1
ATOM 753 C C . ARG A 1 108 ? -2.438 3.909 12.672 1.00 97.06 108 ARG A C 1
ATOM 755 O O . ARG A 1 108 ? -3.184 3.956 11.696 1.00 97.06 108 ARG A O 1
ATOM 762 N N . HIS A 1 109 ? -1.619 4.910 13.006 1.00 97.56 109 HIS A N 1
ATOM 763 C CA . HIS A 1 109 ? -1.541 6.180 12.283 1.00 97.56 109 HIS A CA 1
ATOM 764 C C . HIS A 1 109 ? -0.449 6.236 11.197 1.00 97.56 109 HIS A C 1
ATOM 766 O O . HIS A 1 109 ? -0.405 7.225 10.466 1.00 97.56 109 HIS A O 1
ATOM 772 N N . PHE A 1 110 ? 0.406 5.219 11.053 1.00 98.00 110 PHE A N 1
ATOM 773 C CA . PHE A 1 110 ? 1.472 5.205 10.045 1.00 98.00 110 PHE A CA 1
ATOM 774 C C . PHE A 1 110 ? 0.881 5.148 8.633 1.00 98.00 110 PHE A C 1
ATOM 776 O O . PHE A 1 110 ? -0.011 4.339 8.373 1.00 98.00 110 PHE A O 1
ATOM 783 N N . LEU A 1 111 ? 1.362 6.017 7.738 1.00 98.00 111 LEU A N 1
ATOM 784 C CA . LEU A 1 111 ? 0.926 6.084 6.341 1.00 98.00 111 LEU A CA 1
ATOM 785 C C . LEU A 1 111 ? 1.466 4.890 5.550 1.00 98.00 111 LEU A C 1
ATOM 787 O O . LEU A 1 111 ? 2.655 4.581 5.617 1.00 98.00 111 LEU A O 1
ATOM 791 N N . LEU A 1 112 ? 0.604 4.256 4.752 1.00 97.75 112 LEU A N 1
ATOM 792 C CA . LEU A 1 112 ? 1.000 3.112 3.924 1.00 97.75 112 LEU A CA 1
ATOM 793 C C . LEU A 1 112 ? 1.995 3.524 2.829 1.00 97.75 112 LEU A C 1
ATOM 795 O O . LEU A 1 112 ? 2.941 2.791 2.553 1.00 97.75 112 LEU A O 1
ATOM 799 N N . TYR A 1 113 ? 1.821 4.724 2.267 1.00 96.31 113 TYR A N 1
ATOM 800 C CA . TYR A 1 113 ? 2.740 5.308 1.288 1.00 96.31 113 TYR A CA 1
ATOM 801 C C . TYR A 1 113 ? 4.169 5.438 1.840 1.00 96.31 113 TYR A C 1
ATOM 803 O O . TYR A 1 113 ? 5.102 4.902 1.249 1.00 96.31 113 TYR A O 1
ATOM 811 N N . GLU A 1 114 ? 4.329 6.054 3.017 1.00 96.56 114 GLU A N 1
ATOM 812 C CA . GLU A 1 114 ? 5.628 6.234 3.687 1.00 96.56 114 GLU A CA 1
ATOM 813 C C . GLU A 1 114 ? 6.340 4.909 3.978 1.00 96.56 114 GLU A C 1
ATOM 815 O O . GLU A 1 114 ? 7.539 4.771 3.738 1.00 96.56 114 GLU A O 1
ATOM 820 N N . LEU A 1 115 ? 5.601 3.917 4.481 1.00 97.06 115 LEU A N 1
ATOM 821 C CA . LEU A 1 115 ? 6.149 2.587 4.744 1.00 97.06 115 LEU A CA 1
ATOM 822 C C . LEU A 1 115 ?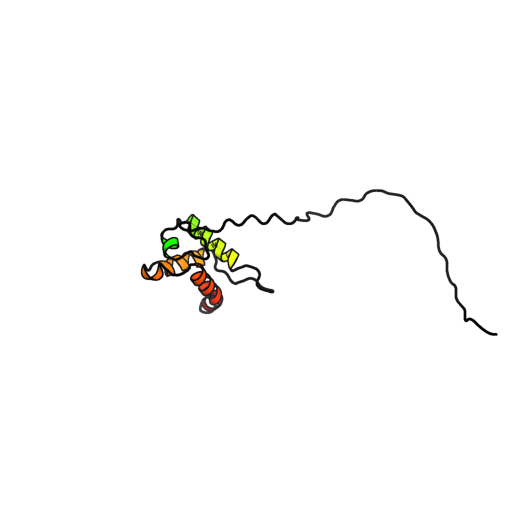 6.629 1.919 3.445 1.00 97.06 115 LEU A C 1
ATOM 824 O O . LEU A 1 115 ? 7.716 1.341 3.424 1.00 97.06 115 LEU A O 1
ATOM 828 N N . TYR A 1 116 ? 5.849 2.031 2.364 1.00 97.00 116 TYR A N 1
ATOM 829 C CA . TYR A 1 116 ? 6.176 1.449 1.062 1.00 97.00 116 TYR A CA 1
ATOM 830 C C . TYR A 1 116 ? 7.419 2.087 0.436 1.00 97.00 116 TYR A C 1
ATOM 832 O O . TYR A 1 116 ? 8.357 1.363 0.107 1.00 97.00 116 TYR A O 1
ATOM 840 N N . ILE A 1 117 ? 7.468 3.421 0.304 1.00 95.00 117 ILE A N 1
ATOM 841 C CA . ILE A 1 117 ? 8.588 4.101 -0.373 1.00 95.00 117 ILE A CA 1
ATOM 842 C C . ILE A 1 117 ? 9.922 3.846 0.337 1.00 95.00 117 ILE A C 1
ATOM 844 O O . ILE A 1 117 ? 10.932 3.621 -0.324 1.00 95.00 117 ILE A O 1
ATOM 848 N N . ARG A 1 118 ? 9.924 3.791 1.676 1.00 95.38 118 ARG A N 1
ATOM 849 C CA . ARG A 1 118 ? 11.127 3.493 2.469 1.00 95.38 118 ARG A CA 1
ATOM 850 C C . ARG A 1 118 ? 11.580 2.048 2.251 1.00 95.38 118 ARG A C 1
ATOM 852 O O . ARG A 1 118 ? 12.748 1.803 1.964 1.00 95.38 118 ARG A O 1
ATOM 859 N N . ALA A 1 119 ? 10.659 1.087 2.328 1.00 96.00 119 ALA A N 1
ATOM 860 C CA . ALA A 1 119 ? 10.973 -0.330 2.135 1.00 96.00 119 ALA A CA 1
ATOM 861 C C . ALA A 1 119 ? 11.403 -0.679 0.695 1.00 96.00 119 ALA A C 1
ATOM 863 O O . ALA A 1 119 ? 12.202 -1.604 0.506 1.00 96.00 119 ALA A O 1
ATOM 864 N N . ALA A 1 120 ? 10.885 0.053 -0.297 1.00 94.94 120 ALA A N 1
ATOM 865 C CA . ALA A 1 120 ? 11.274 -0.048 -1.700 1.00 94.94 120 ALA A CA 1
ATOM 866 C C . ALA A 1 120 ? 12.642 0.605 -1.966 1.00 94.94 120 ALA A C 1
ATOM 868 O O . ALA A 1 120 ? 13.499 -0.012 -2.595 1.00 94.94 120 ALA A O 1
ATOM 869 N N . GLY A 1 121 ? 12.891 1.804 -1.422 1.00 92.62 121 GLY A N 1
ATOM 870 C CA . GLY A 1 121 ? 14.178 2.500 -1.536 1.00 92.62 121 GLY A CA 1
ATOM 871 C C . GLY A 1 121 ? 15.350 1.706 -0.948 1.00 92.62 121 GLY A C 1
ATOM 872 O O . GLY A 1 121 ? 16.419 1.656 -1.546 1.00 92.62 121 GLY A O 1
ATOM 873 N N . PHE A 1 122 ? 15.129 0.998 0.165 1.00 91.69 122 PHE A N 1
ATOM 874 C CA . PHE A 1 122 ? 16.128 0.119 0.788 1.00 91.69 122 PHE A CA 1
ATOM 875 C C . PHE A 1 122 ? 16.060 -1.351 0.322 1.00 91.69 122 PHE A C 1
ATOM 877 O O . PHE A 1 122 ? 16.609 -2.236 0.981 1.00 91.69 122 PHE A O 1
ATOM 884 N N . ARG A 1 123 ? 15.392 -1.657 -0.802 1.00 89.94 123 ARG A N 1
ATOM 885 C CA . ARG A 1 123 ? 15.292 -3.035 -1.326 1.00 89.94 123 ARG A CA 1
ATOM 886 C C . ARG A 1 123 ? 16.653 -3.612 -1.727 1.00 89.94 123 ARG A C 1
ATOM 888 O O . ARG A 1 123 ? 16.921 -4.768 -1.421 1.00 89.94 123 ARG A O 1
ATOM 895 N N . SER A 1 124 ? 17.517 -2.809 -2.349 1.00 82.81 124 SER A N 1
ATOM 896 C CA . SER A 1 124 ? 18.874 -3.221 -2.745 1.00 82.81 124 SER A CA 1
ATOM 897 C C . SER A 1 124 ? 19.769 -3.555 -1.550 1.00 82.81 124 SER A C 1
ATOM 899 O O . SER A 1 124 ? 20.517 -4.520 -1.618 1.00 82.81 124 SER A O 1
ATOM 901 N N . LEU A 1 125 ? 19.658 -2.812 -0.441 1.00 81.75 125 LEU A N 1
ATOM 902 C CA . LEU A 1 125 ? 20.447 -3.076 0.769 1.00 81.75 125 LEU A CA 1
ATOM 903 C C . LEU A 1 125 ? 20.044 -4.380 1.469 1.00 81.75 125 LEU A C 1
ATOM 905 O O . LEU A 1 125 ? 20.888 -5.008 2.094 1.00 81.75 125 LEU A O 1
ATOM 909 N N . ARG A 1 126 ? 18.774 -4.800 1.360 1.00 77.31 126 ARG A N 1
ATOM 910 C CA . ARG A 1 126 ? 18.333 -6.116 1.856 1.00 77.31 126 ARG A CA 1
ATOM 911 C C . ARG A 1 126 ? 18.906 -7.252 1.010 1.00 77.31 126 ARG A C 1
ATOM 913 O O . ARG A 1 126 ? 19.479 -8.173 1.566 1.00 77.31 126 ARG A O 1
ATOM 920 N N . ALA A 1 127 ? 18.808 -7.134 -0.314 1.00 70.56 127 ALA A N 1
ATOM 921 C CA . ALA A 1 127 ? 19.264 -8.156 -1.260 1.00 70.56 127 ALA A CA 1
ATOM 922 C C . ALA A 1 127 ? 20.799 -8.301 -1.363 1.00 70.56 127 ALA A C 1
ATOM 924 O O . ALA A 1 127 ? 21.275 -9.159 -2.096 1.00 70.56 127 ALA A O 1
ATOM 925 N N . ALA A 1 128 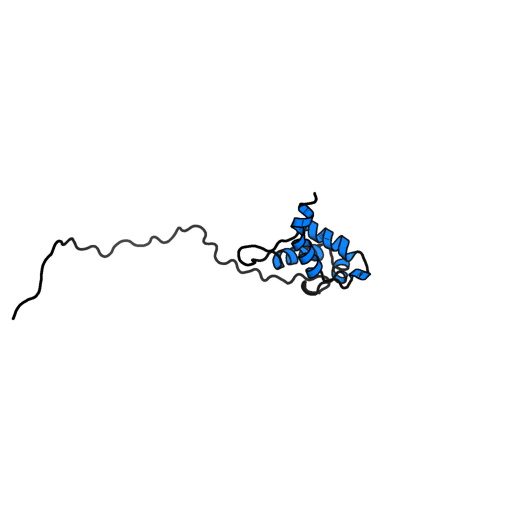? 21.572 -7.442 -0.689 1.00 68.50 128 ALA A N 1
ATOM 926 C CA . ALA A 1 128 ? 23.035 -7.507 -0.626 1.00 68.50 128 ALA A CA 1
ATOM 927 C C . ALA A 1 128 ? 23.565 -8.114 0.692 1.00 68.50 128 ALA A C 1
ATOM 929 O O . ALA A 1 128 ? 24.777 -8.175 0.884 1.00 68.50 128 ALA A O 1
ATOM 930 N N . GLY A 1 129 ? 22.670 -8.493 1.613 1.00 58.25 129 GLY A N 1
ATOM 931 C CA . GLY A 1 129 ? 22.994 -9.157 2.882 1.00 58.25 129 GLY A CA 1
ATOM 932 C C . GLY A 1 129 ? 22.512 -10.610 2.960 1.00 58.25 129 GLY A C 1
ATOM 933 O O . GLY A 1 129 ? 22.485 -11.165 4.058 1.00 58.25 129 GLY A O 1
ATOM 934 N N . GLU A 1 130 ? 22.103 -11.176 1.821 1.00 52.16 130 GLU A N 1
ATOM 935 C CA . GLU A 1 130 ? 21.748 -12.587 1.596 1.00 52.16 130 GLU A CA 1
ATOM 936 C C . GLU A 1 130 ? 22.844 -13.259 0.749 1.00 52.16 130 GLU A C 1
ATOM 938 O O . GLU A 1 130 ? 23.176 -14.423 1.061 1.00 52.16 130 GLU A O 1
#

Secondary structure (DSSP, 8-state):
----------------------------------------PPPEETTEEGGG-BHHHHHHS-HHHHHHHHHHHHHHHSSEETTEE-----HHHHHHHHHHHTSSGGGGG-BHHHHHHHHHHTHHHHTT--

Radius of gyration: 31.66 Å; chains: 1; bounding box: 47×62×89 Å

Sequence (130 aa):
MRSLPRPRLILVAGVALAALATVLVLTLPGGAGPRPAATARPALIGGVPLQRARCAQWRAGAPAQRLAVVRALAQTVGGPSGTARGTTLGDDEALALFARACVSPLARHFLLYELYIRAAGFRSLRAAGE

pLDDT: mean 79.38, std 20.14, range [36.97, 98.31]

Foldseek 3Di:
DDDDDDDDDDDDDDDDDDDDDDDDDDDDPDPPPDDPPPPPDFLDFPNDGQQQDFLLSVVVGDPVSLLSSLVNLCPVQQDDDPPHGGFFDDSVRLSVQSVVQSPDPVRRRPRSNVSGSVCRVCVVVVVVVD